Protein AF-A0A6P8H7E6-F1 (afdb_monomer_lite)

Sequence (131 aa):
LKSHLPSLIHLPSQIIEHFKSINLSQQALLKFLVCVIKSAPRSSFARKGSSLDYPTALDWTGWIINAHYTALVLNSNLQGLLLDLHSCVQDQVTLLEMLGELEGFLEQYKNKHPLPAKENVGLYSVEMLEL

InterPro domains:
  IPR042859 Nucleolar protein 11 [PTHR15633] (55-131)
  IPR048897 Nucleolar protein 11, C-terminal domain [PF20998] (15-131)

Secondary structure (DSSP, 8-state):
-------S----HHHHHHHSS--HHHHHHHHHHHHHHHHTTTSTT--TT-SS-HHHHHHHHHHHHHHHHHHHHT-HHHHHHHHHHHHHHHHHHHHHHHHHHHHHHHHHHHHHSPPPPS----S--------

pLDDT: mean 70.71, std 16.32, range [34.44, 92.19]

Radius of gyration: 26.39 Å; chains: 1; bounding box: 40×26×100 Å

Structure (mmCIF, N/CA/C/O backbone):
data_AF-A0A6P8H7E6-F1
#
_entry.id   AF-A0A6P8H7E6-F1
#
loop_
_atom_site.group_PDB
_atom_site.id
_atom_site.type_symbol
_atom_site.label_atom_id
_atom_site.label_alt_id
_atom_site.label_comp_id
_atom_site.label_asym_id
_atom_site.label_entity_id
_atom_site.label_seq_id
_atom_site.pdbx_PDB_ins_code
_atom_site.Cartn_x
_atom_site.Cartn_y
_atom_site.Cartn_z
_atom_site.occupancy
_atom_site.B_iso_or_equiv
_atom_site.auth_seq_id
_atom_site.auth_comp_id
_atom_site.auth_asym_id
_atom_site.auth_atom_id
_atom_site.pdbx_PDB_model_num
ATOM 1 N N . LEU A 1 1 ? 20.618 0.044 59.300 1.00 45.16 1 LEU A N 1
ATOM 2 C CA . LEU A 1 1 ? 20.297 0.572 57.954 1.00 45.16 1 LEU A CA 1
ATOM 3 C C . LEU A 1 1 ? 19.250 -0.366 57.347 1.00 45.16 1 LEU A C 1
ATOM 5 O O . LEU A 1 1 ? 19.616 -1.453 56.940 1.00 45.16 1 LEU A O 1
ATOM 9 N N . LYS A 1 2 ? 17.935 -0.170 57.521 1.00 40.75 2 LYS A N 1
ATOM 10 C CA . LYS A 1 2 ? 17.101 0.886 56.906 1.00 40.75 2 LYS A CA 1
ATOM 11 C C . LYS A 1 2 ? 17.367 0.909 55.389 1.00 40.75 2 LYS A C 1
ATOM 13 O O . LYS A 1 2 ? 18.361 1.481 54.974 1.00 40.75 2 LYS A O 1
ATOM 18 N N . SER A 1 3 ? 16.797 -0.052 54.661 1.00 43.62 3 SER A N 1
ATOM 19 C CA . SER A 1 3 ? 15.453 -0.036 54.051 1.00 43.62 3 SER A CA 1
ATOM 20 C C . SER A 1 3 ? 15.405 0.733 52.733 1.00 43.62 3 SER A C 1
ATOM 22 O O . SER A 1 3 ? 15.892 1.854 52.668 1.00 43.62 3 SER A O 1
ATOM 24 N N . HIS A 1 4 ? 14.667 0.142 51.791 1.00 37.09 4 HIS A N 1
ATOM 25 C CA . HIS A 1 4 ? 14.102 0.725 50.570 1.00 37.09 4 HIS A CA 1
ATOM 26 C C . HIS A 1 4 ? 14.881 0.506 49.276 1.00 37.09 4 HIS A C 1
ATOM 28 O O . HIS A 1 4 ? 15.499 1.409 48.729 1.00 37.09 4 HIS A O 1
ATOM 34 N N . LEU A 1 5 ? 14.650 -0.674 48.700 1.00 34.44 5 LEU A N 1
ATOM 35 C CA . LEU A 1 5 ? 14.415 -0.779 47.264 1.00 34.44 5 LEU A CA 1
ATOM 36 C C . LEU A 1 5 ? 12.954 -1.230 47.055 1.00 34.44 5 LEU A C 1
ATOM 38 O O . LEU A 1 5 ? 12.690 -2.432 47.029 1.00 34.44 5 LEU A O 1
ATOM 42 N N . PRO A 1 6 ? 11.966 -0.315 47.019 1.00 39.62 6 PRO A N 1
ATOM 43 C CA . PRO A 1 6 ? 10.618 -0.644 46.602 1.00 39.62 6 PRO A CA 1
ATOM 44 C C . PRO A 1 6 ? 10.428 -0.356 45.104 1.00 39.62 6 PRO A C 1
ATOM 46 O O . PRO A 1 6 ? 10.964 0.602 44.549 1.00 39.62 6 PRO A O 1
ATOM 49 N N . SER A 1 7 ? 9.571 -1.178 44.495 1.00 41.41 7 SER A N 1
ATOM 50 C CA . SER A 1 7 ? 8.735 -0.874 43.325 1.00 41.41 7 SER A CA 1
ATOM 51 C C . SER A 1 7 ? 9.409 -0.641 41.966 1.00 41.41 7 SER A C 1
ATOM 53 O O . SER A 1 7 ? 9.294 0.427 41.378 1.00 41.41 7 SER A O 1
ATOM 55 N N . LEU A 1 8 ? 9.933 -1.716 41.375 1.00 38.44 8 LEU A N 1
ATOM 56 C CA . LEU A 1 8 ? 10.124 -1.854 39.920 1.00 38.44 8 LEU A CA 1
ATOM 57 C C . LEU A 1 8 ? 8.850 -2.416 39.239 1.00 38.44 8 LEU A C 1
ATOM 59 O O . LEU A 1 8 ? 8.931 -3.243 38.339 1.00 38.44 8 LEU A O 1
ATOM 63 N N . ILE A 1 9 ? 7.658 -2.036 39.731 1.00 47.06 9 ILE A N 1
ATOM 64 C CA . ILE A 1 9 ? 6.358 -2.603 39.294 1.00 47.06 9 ILE A CA 1
ATOM 65 C C . ILE A 1 9 ? 5.293 -1.536 38.972 1.00 47.06 9 ILE A C 1
ATOM 67 O O . ILE A 1 9 ? 4.300 -1.850 38.327 1.00 47.06 9 ILE A O 1
ATOM 71 N N . HIS A 1 10 ? 5.487 -0.258 39.300 1.00 42.69 10 HIS A N 1
ATOM 72 C CA . HIS A 1 10 ? 4.519 0.775 38.913 1.00 42.69 10 HIS A CA 1
ATOM 73 C C . HIS A 1 10 ? 4.977 1.525 37.659 1.00 42.69 10 HIS A C 1
ATOM 75 O O . HIS A 1 10 ? 5.368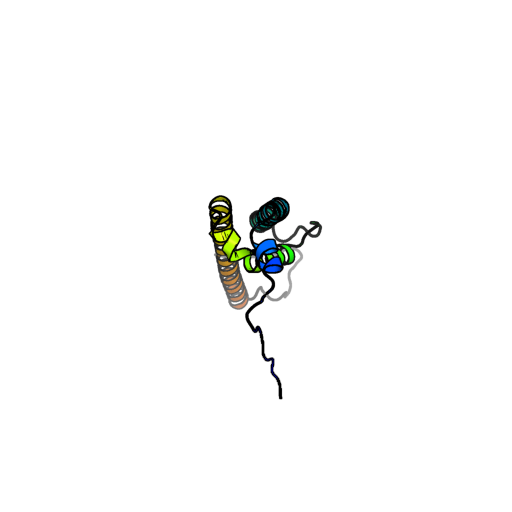 2.687 37.716 1.00 42.69 10 HIS A O 1
ATOM 81 N N . LEU A 1 11 ? 4.864 0.868 36.498 1.00 42.38 11 LEU A N 1
ATOM 82 C CA . LEU A 1 11 ? 4.529 1.632 35.297 1.00 42.38 11 LEU A CA 1
ATOM 83 C C . LEU A 1 11 ? 3.184 2.319 35.611 1.00 42.38 11 LEU A C 1
ATOM 85 O O . LEU A 1 11 ? 2.270 1.633 36.084 1.00 42.38 11 LEU A O 1
ATOM 89 N N . PRO A 1 12 ? 3.051 3.647 35.467 1.00 46.53 12 PRO A N 1
ATOM 90 C CA . PRO A 1 12 ? 1.864 4.335 35.936 1.00 46.53 12 PRO A CA 1
ATOM 91 C C . PRO A 1 12 ? 0.657 3.797 35.173 1.00 46.53 12 PRO A C 1
ATOM 93 O O . PRO A 1 12 ? 0.585 3.892 33.947 1.00 46.53 12 PRO A O 1
ATOM 96 N N . SER A 1 13 ? -0.309 3.255 35.912 1.00 49.19 13 SER A N 1
ATOM 97 C CA . SER A 1 13 ? -1.620 2.833 35.409 1.00 49.19 13 SER A CA 1
ATOM 98 C C . SER A 1 13 ? -2.308 3.932 34.591 1.00 49.19 13 SER A C 1
ATOM 100 O O . SER A 1 13 ? -3.114 3.628 33.726 1.00 49.19 13 SER A O 1
ATOM 102 N N . GLN A 1 14 ? -1.913 5.192 34.781 1.00 49.12 14 GLN A N 1
ATOM 103 C CA . GLN A 1 14 ? -2.340 6.361 34.011 1.00 49.12 14 GLN A CA 1
ATOM 104 C C . GLN A 1 14 ? -1.904 6.332 32.535 1.00 49.12 14 GLN A C 1
ATOM 106 O O . GLN A 1 14 ? -2.663 6.783 31.683 1.00 49.12 14 GLN A O 1
ATOM 111 N N . ILE A 1 15 ? -0.730 5.776 32.204 1.00 49.69 15 ILE A N 1
ATOM 112 C CA . ILE A 1 15 ? -0.309 5.604 30.802 1.00 49.69 15 ILE A CA 1
ATOM 113 C C . ILE A 1 15 ? -1.143 4.487 30.173 1.00 49.69 15 ILE A C 1
ATOM 115 O O . ILE A 1 15 ? -1.708 4.663 29.101 1.00 49.69 15 ILE A O 1
ATOM 119 N N . ILE A 1 16 ? -1.311 3.368 30.880 1.00 49.62 16 ILE A N 1
ATOM 120 C CA . ILE A 1 16 ? -2.090 2.221 30.391 1.00 49.62 16 ILE A CA 1
ATOM 121 C C . ILE A 1 16 ? -3.570 2.596 30.200 1.00 49.62 16 ILE A C 1
ATOM 123 O O . ILE A 1 16 ? -4.169 2.189 29.210 1.00 49.62 16 ILE A O 1
ATOM 127 N N . GLU A 1 17 ? -4.150 3.418 31.078 1.00 49.28 17 GLU A N 1
ATOM 128 C CA . GLU A 1 17 ? -5.528 3.913 30.949 1.00 49.28 17 GLU A CA 1
ATOM 129 C C . GLU A 1 17 ? -5.688 4.919 29.796 1.00 49.28 17 GLU A C 1
ATOM 131 O O . GLU A 1 17 ? -6.660 4.820 29.050 1.00 49.28 17 GLU A O 1
ATOM 136 N N . HIS A 1 18 ? -4.709 5.805 29.556 1.00 47.28 18 HIS A N 1
ATOM 137 C CA . HIS A 1 18 ? -4.696 6.670 28.364 1.00 47.28 18 HIS A CA 1
ATOM 138 C C . HIS A 1 18 ? -4.595 5.878 27.048 1.00 47.28 18 HIS A C 1
ATOM 140 O O . HIS A 1 18 ? -5.112 6.320 26.023 1.00 47.28 18 HIS A O 1
ATOM 146 N N . PHE A 1 19 ? -3.962 4.701 27.074 1.00 46.81 19 PHE A N 1
ATOM 147 C CA . PHE A 1 19 ? -3.846 3.793 25.929 1.00 46.81 19 PHE A CA 1
ATOM 148 C C . PHE A 1 19 ? -5.058 2.863 25.743 1.00 46.81 19 PHE A C 1
ATOM 150 O O . PHE A 1 19 ? -5.225 2.287 24.666 1.00 46.81 19 PHE A O 1
ATOM 157 N N . LYS A 1 20 ? -5.910 2.709 26.767 1.00 49.16 20 LYS A N 1
ATOM 158 C CA . LYS A 1 20 ? -6.994 1.710 26.802 1.00 49.16 20 LYS A CA 1
ATOM 159 C C . LYS A 1 20 ? -8.212 2.081 25.959 1.00 49.16 20 LYS A C 1
ATOM 161 O O . LYS A 1 20 ? -9.004 1.203 25.624 1.00 49.16 20 LYS A O 1
ATOM 166 N N . SER A 1 21 ? -8.354 3.341 25.558 1.00 50.78 21 SER A N 1
ATOM 167 C CA . SER A 1 21 ? -9.367 3.737 24.582 1.00 50.78 21 SER A CA 1
ATOM 168 C C . SER A 1 21 ? -8.707 4.423 23.399 1.00 50.78 21 SER A C 1
ATOM 170 O O . SER A 1 21 ? -8.204 5.538 23.531 1.00 50.78 21 SER A O 1
ATOM 172 N N . ILE A 1 22 ? -8.777 3.804 22.221 1.00 58.69 22 ILE A N 1
ATOM 173 C CA . ILE A 1 22 ? -8.702 4.569 20.976 1.00 58.69 22 ILE A CA 1
ATOM 174 C C . ILE A 1 22 ? -9.822 5.604 21.068 1.00 58.69 22 ILE A C 1
ATOM 176 O O . ILE A 1 22 ? -11.004 5.260 2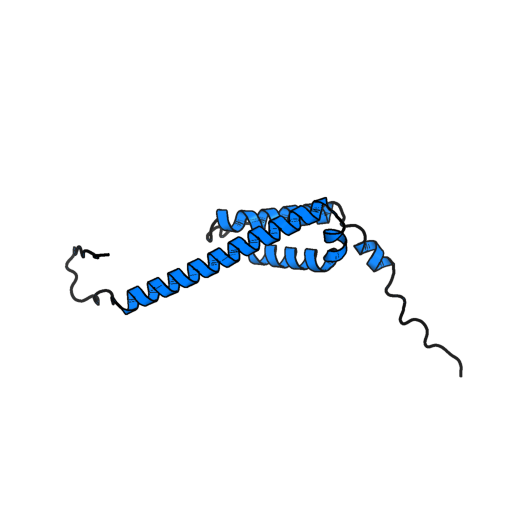1.022 1.00 58.69 22 ILE A O 1
ATOM 180 N N . ASN A 1 23 ? -9.451 6.865 21.266 1.00 65.62 23 ASN A N 1
ATOM 181 C CA . ASN A 1 23 ? -10.415 7.953 21.271 1.00 65.62 23 ASN A CA 1
ATOM 182 C C . ASN A 1 23 ? -11.031 8.055 19.861 1.00 65.62 23 ASN A C 1
ATOM 184 O O . ASN A 1 23 ? -10.371 7.751 18.862 1.00 65.62 23 ASN A O 1
ATOM 188 N N . LEU A 1 24 ? -12.290 8.488 19.759 1.00 66.75 24 LEU A N 1
ATOM 189 C CA . LEU A 1 24 ? -13.013 8.642 18.491 1.00 66.75 24 LEU A CA 1
ATOM 190 C C . LEU A 1 24 ? -12.200 9.460 17.466 1.00 66.75 24 LEU A C 1
ATOM 192 O O . LEU A 1 24 ? -12.212 9.161 16.272 1.00 66.75 24 LEU A O 1
ATOM 196 N N . SER A 1 25 ? -11.440 10.445 17.953 1.00 72.25 25 SER A N 1
ATOM 197 C CA . SER A 1 25 ? -10.527 11.280 17.167 1.00 72.25 25 SER A CA 1
ATOM 198 C C . SER A 1 25 ? -9.362 10.501 16.548 1.00 72.25 25 SER A C 1
ATOM 200 O O . SER A 1 25 ? -9.066 10.683 15.369 1.00 72.25 25 SER A O 1
ATOM 202 N N . GLN A 1 26 ? -8.730 9.591 17.294 1.00 72.06 26 GLN A N 1
ATOM 203 C CA . GLN A 1 26 ? -7.642 8.751 16.783 1.00 72.06 26 GLN A CA 1
ATOM 204 C C . GLN A 1 26 ? -8.155 7.697 15.800 1.00 72.06 26 GLN A C 1
ATOM 206 O O . GLN A 1 26 ? -7.495 7.404 14.805 1.00 72.06 26 GLN A O 1
ATOM 211 N N . GLN A 1 27 ? -9.368 7.180 16.021 1.00 75.81 27 GLN A N 1
ATOM 212 C CA . GLN A 1 27 ? -10.014 6.283 15.068 1.00 75.81 27 GLN A CA 1
ATOM 213 C C . GLN A 1 27 ? -10.322 6.986 13.736 1.00 75.81 27 GLN A C 1
ATOM 215 O O . GLN A 1 27 ? -10.109 6.414 12.667 1.00 75.81 27 GLN A O 1
ATOM 220 N N . ALA A 1 28 ? -10.826 8.221 13.795 1.00 80.25 28 ALA A N 1
ATOM 221 C CA . ALA A 1 28 ? -11.094 9.035 12.615 1.00 80.25 28 ALA A CA 1
ATOM 222 C C . ALA A 1 28 ? -9.801 9.384 11.865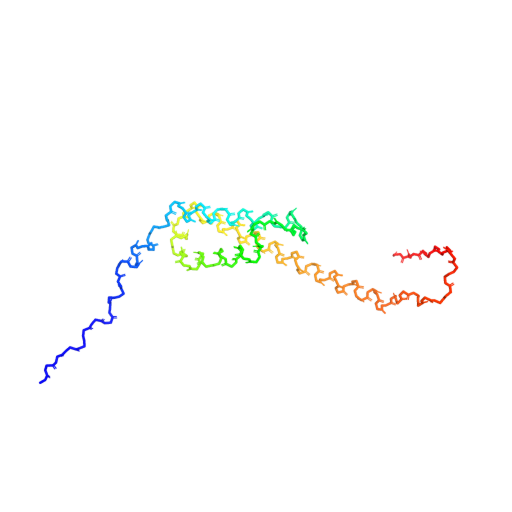 1.00 80.25 28 ALA A C 1
ATOM 224 O O . ALA A 1 28 ? -9.761 9.278 10.640 1.00 80.25 28 ALA A O 1
ATOM 225 N N . LEU A 1 29 ? -8.733 9.717 12.599 1.00 82.81 29 LEU A N 1
ATOM 226 C CA . LEU A 1 29 ? -7.413 9.967 12.026 1.00 82.81 29 LEU A CA 1
ATOM 227 C C . LEU A 1 29 ? -6.861 8.727 11.314 1.00 82.81 29 LEU A C 1
ATOM 229 O O . LEU A 1 29 ? -6.421 8.833 10.175 1.00 82.81 29 LEU A O 1
ATOM 233 N N . LEU A 1 30 ? -6.943 7.546 11.932 1.00 84.06 30 LEU A N 1
ATOM 234 C CA . LEU A 1 30 ? -6.498 6.301 11.304 1.00 84.06 30 LEU A CA 1
ATOM 235 C C . LEU A 1 30 ? -7.296 5.994 10.029 1.00 84.06 30 LEU A C 1
ATOM 237 O O . LEU A 1 30 ? -6.713 5.668 9.002 1.00 84.06 30 LEU A O 1
ATOM 241 N N . LYS A 1 31 ? -8.625 6.154 10.058 1.00 85.00 31 LYS A N 1
ATOM 242 C CA . LYS A 1 31 ? -9.479 5.991 8.866 1.00 85.00 31 LYS A CA 1
ATOM 243 C C . LYS A 1 31 ? -9.101 6.970 7.753 1.00 85.00 31 LYS A C 1
ATOM 245 O O . LYS A 1 31 ? -9.058 6.579 6.588 1.00 85.00 31 LYS A O 1
ATOM 250 N N . PHE A 1 32 ? -8.815 8.223 8.106 1.00 84.94 32 PHE A N 1
ATOM 251 C CA . PHE A 1 32 ? -8.355 9.235 7.160 1.00 84.94 32 PHE A CA 1
ATOM 252 C C . PHE A 1 32 ? -7.008 8.849 6.539 1.00 84.94 32 PHE A C 1
ATOM 254 O O . PHE A 1 32 ? -6.890 8.836 5.317 1.00 84.94 32 PHE A O 1
ATOM 261 N N . LEU A 1 33 ? -6.025 8.465 7.353 1.00 83.56 33 LEU A N 1
ATOM 262 C CA . LEU A 1 33 ? -4.706 8.059 6.870 1.00 83.56 33 LEU A CA 1
ATOM 263 C C . LEU A 1 33 ? -4.778 6.815 5.975 1.00 83.56 33 LEU A C 1
ATOM 265 O O . LEU A 1 33 ? -4.192 6.805 4.896 1.00 83.56 33 LEU A O 1
ATOM 269 N N . VAL A 1 34 ? -5.577 5.809 6.345 1.00 85.25 34 VAL A N 1
ATOM 270 C CA . VAL A 1 34 ? -5.816 4.631 5.494 1.00 85.25 34 VAL A CA 1
ATOM 271 C C . VAL A 1 34 ? -6.477 5.021 4.168 1.00 85.25 34 VAL A C 1
ATOM 273 O O . VAL A 1 34 ? -6.139 4.462 3.127 1.00 85.25 34 VAL A O 1
ATOM 276 N N . CYS A 1 35 ? -7.381 6.004 4.164 1.00 84.31 35 CYS A N 1
ATOM 277 C CA . CYS A 1 35 ? -7.964 6.535 2.930 1.00 84.31 35 CYS A CA 1
ATOM 278 C C . CYS A 1 35 ? -6.905 7.205 2.038 1.00 84.31 35 CYS A C 1
ATOM 280 O O . CYS A 1 35 ? -6.874 6.970 0.827 1.00 84.31 35 CYS A O 1
ATOM 282 N N . VAL A 1 36 ? -5.998 7.990 2.628 1.00 81.19 36 VAL A N 1
ATOM 283 C CA . VAL A 1 36 ? -4.865 8.596 1.910 1.00 81.19 36 VAL A CA 1
ATOM 284 C C . VAL A 1 36 ? -3.964 7.511 1.310 1.00 81.19 36 VAL A C 1
ATOM 286 O O . VAL A 1 36 ? -3.653 7.570 0.123 1.00 81.19 36 VAL A O 1
ATOM 289 N N . ILE A 1 37 ? -3.631 6.464 2.071 1.00 83.12 37 ILE A N 1
ATOM 290 C CA . ILE A 1 37 ? -2.785 5.360 1.591 1.00 83.12 37 ILE A CA 1
ATOM 291 C C . ILE A 1 37 ? -3.459 4.594 0.442 1.00 83.12 37 ILE A C 1
ATOM 293 O O . ILE A 1 37 ? -2.835 4.359 -0.592 1.00 83.12 37 ILE A O 1
ATOM 297 N N . LYS A 1 38 ? -4.754 4.275 0.568 1.00 82.19 38 LYS A N 1
ATOM 298 C CA . LYS A 1 38 ? -5.535 3.594 -0.483 1.00 82.19 38 LYS A CA 1
ATOM 299 C C . LYS A 1 38 ? -5.704 4.430 -1.757 1.00 82.19 38 LYS A C 1
ATOM 301 O O . LYS A 1 38 ? -5.881 3.879 -2.843 1.00 82.19 38 LYS A O 1
ATOM 306 N N . SER A 1 39 ? -5.698 5.757 -1.646 1.00 76.56 39 SER A N 1
ATOM 307 C CA . SER A 1 39 ? -5.881 6.672 -2.784 1.00 76.56 39 SER A CA 1
ATOM 308 C C . SER A 1 39 ? -4.572 7.087 -3.462 1.00 76.56 39 SER A C 1
ATOM 310 O O . SER A 1 39 ? -4.598 7.545 -4.609 1.00 76.56 39 SER A O 1
ATOM 312 N N . ALA A 1 40 ? -3.428 6.871 -2.814 1.00 69.88 40 ALA A N 1
ATOM 313 C CA . ALA A 1 40 ? -2.107 7.158 -3.362 1.00 69.88 40 ALA A CA 1
ATOM 314 C C . ALA A 1 40 ? -1.795 6.442 -4.694 1.00 69.88 40 ALA A C 1
ATOM 316 O O . ALA A 1 40 ? -1.451 7.139 -5.650 1.00 69.88 40 ALA A O 1
ATOM 317 N N . PRO A 1 41 ? -2.002 5.115 -4.854 1.00 61.44 41 PRO A N 1
ATOM 318 C CA . PRO A 1 41 ? -1.717 4.440 -6.125 1.00 61.44 41 PRO A CA 1
ATOM 319 C C . PRO A 1 41 ? -2.631 4.906 -7.272 1.00 61.44 41 PRO A C 1
ATOM 321 O O . PRO A 1 41 ? -2.248 4.831 -8.434 1.00 61.44 41 PRO A O 1
ATOM 324 N N . ARG A 1 42 ? -3.822 5.452 -6.970 1.00 60.25 42 ARG A N 1
ATOM 325 C CA . ARG A 1 42 ? -4.778 5.962 -7.975 1.00 60.25 42 ARG A CA 1
ATOM 326 C C . ARG A 1 42 ? -4.550 7.420 -8.377 1.00 60.25 42 ARG A C 1
ATOM 328 O O . ARG A 1 42 ? -5.017 7.835 -9.431 1.00 60.25 42 ARG A O 1
ATOM 335 N N . SER A 1 43 ? -3.863 8.201 -7.546 1.00 55.94 43 SER A N 1
ATOM 336 C CA . SER A 1 43 ? -3.562 9.620 -7.801 1.00 55.94 43 SER A CA 1
ATOM 337 C C . SER A 1 43 ? -2.115 9.871 -8.228 1.00 55.94 43 SER A C 1
ATOM 339 O O . SER A 1 43 ? -1.714 11.029 -8.309 1.00 55.94 43 SER A O 1
ATOM 341 N N . SER A 1 44 ? -1.402 8.779 -8.541 1.00 51.00 44 SER A N 1
ATOM 342 C CA . SER A 1 44 ? -0.211 8.668 -9.384 1.00 51.00 44 SER A CA 1
ATOM 343 C C . SER A 1 44 ? 0.806 9.785 -9.205 1.00 51.00 44 SER A C 1
ATOM 345 O O . SER A 1 44 ? 0.605 10.856 -9.760 1.00 51.00 44 SER A O 1
ATOM 347 N N . PHE A 1 45 ? 1.898 9.512 -8.480 1.00 51.66 45 PHE A N 1
ATOM 348 C CA . PHE A 1 45 ? 3.274 9.952 -8.791 1.00 51.66 45 PHE A CA 1
ATOM 349 C C . PHE A 1 45 ? 3.542 11.445 -9.136 1.00 51.66 45 PHE A C 1
ATOM 351 O O . PHE A 1 45 ? 4.653 11.796 -9.522 1.00 51.66 45 PHE A O 1
ATOM 358 N N . ALA A 1 46 ? 2.566 12.346 -8.993 1.00 45.22 46 ALA A N 1
ATOM 359 C CA . ALA A 1 46 ? 2.566 13.659 -9.636 1.00 45.22 46 ALA A CA 1
ATOM 360 C C . ALA A 1 46 ? 1.707 14.715 -8.923 1.00 45.22 46 ALA A C 1
ATOM 362 O O . ALA A 1 46 ? 1.722 15.875 -9.342 1.00 45.22 46 ALA A O 1
ATOM 363 N N . ARG A 1 47 ? 0.991 14.405 -7.828 1.00 47.62 47 ARG A N 1
ATOM 364 C CA . ARG A 1 47 ? 0.341 15.469 -7.042 1.00 47.62 47 ARG A CA 1
ATOM 365 C C . ARG A 1 47 ? 1.362 16.169 -6.143 1.00 47.62 47 ARG A C 1
ATOM 367 O O . ARG A 1 47 ? 1.319 16.087 -4.921 1.00 47.62 47 ARG A O 1
ATOM 374 N N . LYS A 1 48 ? 2.261 16.925 -6.771 1.00 48.88 48 LYS A N 1
ATOM 375 C CA . LYS A 1 48 ? 3.053 17.966 -6.117 1.00 48.88 48 LYS A CA 1
ATOM 376 C C . LYS A 1 48 ? 2.080 19.058 -5.659 1.00 48.88 48 LYS A C 1
ATOM 378 O O . LYS A 1 48 ? 1.741 19.947 -6.431 1.00 48.88 48 LYS A O 1
ATOM 383 N N . GLY A 1 49 ? 1.548 18.923 -4.441 1.00 53.03 49 GLY A N 1
ATOM 384 C CA . GLY A 1 49 ? 0.610 19.892 -3.864 1.00 53.03 49 GLY A CA 1
ATOM 385 C C . GLY A 1 49 ? -0.499 19.345 -2.958 1.00 53.03 49 GLY A C 1
ATOM 386 O O . GLY A 1 49 ? -1.354 20.129 -2.555 1.00 53.03 49 GLY A O 1
ATOM 387 N N . SER A 1 50 ? -0.547 18.048 -2.620 1.00 57.12 50 SER A N 1
ATOM 388 C CA . SER A 1 50 ? -1.419 17.602 -1.521 1.00 57.12 50 SER A CA 1
ATOM 389 C C . SER A 1 50 ? -0.837 18.015 -0.167 1.00 57.12 50 SER A C 1
ATOM 391 O O . SER A 1 50 ? 0.366 17.943 0.049 1.00 57.12 50 SER A O 1
ATOM 393 N N . SER A 1 51 ? -1.710 18.422 0.759 1.00 62.59 51 SER A N 1
ATOM 394 C CA . SER A 1 51 ? -1.353 18.878 2.115 1.00 62.59 51 SER A CA 1
ATOM 395 C C . SER A 1 51 ? -0.624 17.832 2.975 1.00 62.59 51 SER A C 1
ATOM 397 O O . SER A 1 51 ? -0.124 18.185 4.041 1.00 62.59 51 SER A O 1
ATOM 399 N N . LEU A 1 52 ? -0.602 16.563 2.561 1.00 69.56 52 LEU A N 1
ATOM 400 C CA . LEU A 1 52 ? 0.088 15.476 3.247 1.00 69.56 52 LEU A CA 1
ATOM 401 C C . LEU A 1 52 ? 0.793 14.607 2.205 1.00 69.56 52 LEU A C 1
ATOM 403 O O . LEU A 1 52 ? 0.175 14.208 1.213 1.00 69.56 52 LEU A O 1
ATOM 407 N N . ASP A 1 53 ? 2.079 14.362 2.434 1.00 75.75 53 ASP A N 1
ATOM 408 C CA . ASP A 1 53 ? 2.905 13.510 1.588 1.00 75.75 53 ASP A CA 1
ATOM 409 C C . ASP A 1 53 ? 2.655 12.028 1.910 1.00 75.75 53 ASP A C 1
ATOM 411 O O . ASP A 1 53 ? 2.356 11.665 3.052 1.00 75.75 53 ASP A O 1
ATOM 415 N N . TYR A 1 54 ? 2.753 11.167 0.899 1.00 79.56 54 TYR A N 1
ATOM 416 C CA . TYR A 1 54 ? 2.468 9.736 1.039 1.00 79.56 54 TYR A CA 1
ATOM 417 C C . TYR A 1 54 ? 3.386 9.022 2.051 1.00 79.56 54 TYR A C 1
ATOM 419 O O . TYR A 1 54 ? 2.855 8.317 2.915 1.00 79.56 54 TYR A O 1
AT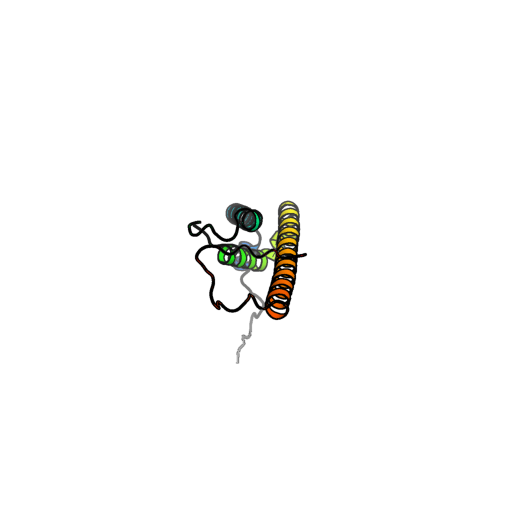OM 427 N N . PRO A 1 55 ? 4.720 9.227 2.033 1.00 81.50 55 PRO A N 1
ATOM 428 C CA . PRO A 1 55 ? 5.622 8.643 3.023 1.00 81.50 55 PRO A CA 1
ATOM 429 C C . PRO A 1 55 ? 5.269 9.087 4.444 1.00 81.50 55 PRO A C 1
ATOM 431 O O . PRO A 1 55 ? 5.178 8.261 5.344 1.00 81.50 55 PRO A O 1
ATOM 434 N N . THR A 1 56 ? 4.945 10.370 4.635 1.00 81.25 56 THR A N 1
ATOM 435 C CA . THR A 1 56 ? 4.527 10.896 5.942 1.00 81.25 56 THR A CA 1
ATOM 436 C C . THR A 1 56 ? 3.229 10.253 6.429 1.00 81.25 56 THR A C 1
ATOM 438 O O . THR A 1 56 ? 3.105 9.922 7.608 1.00 81.25 56 THR A O 1
ATOM 441 N N . ALA A 1 57 ? 2.258 10.037 5.537 1.00 82.44 57 ALA A N 1
ATOM 442 C CA . ALA A 1 57 ? 1.025 9.336 5.881 1.00 82.44 57 ALA A CA 1
ATOM 443 C C . ALA A 1 57 ? 1.289 7.875 6.290 1.00 82.44 57 ALA A C 1
ATOM 445 O O . ALA A 1 57 ? 0.661 7.383 7.233 1.00 82.44 57 ALA A O 1
ATOM 446 N N . LEU A 1 58 ? 2.224 7.198 5.618 1.00 84.12 58 LEU A N 1
ATOM 447 C CA . LEU A 1 58 ? 2.635 5.833 5.941 1.00 84.12 58 LEU A CA 1
ATOM 448 C C . LEU A 1 58 ? 3.336 5.766 7.308 1.00 84.12 58 LEU A C 1
ATOM 450 O O . LEU A 1 58 ? 2.948 4.949 8.144 1.00 84.12 58 LEU A O 1
ATOM 454 N N . ASP A 1 59 ? 4.276 6.674 7.575 1.00 84.75 59 ASP A N 1
ATOM 455 C CA . ASP A 1 59 ? 5.007 6.762 8.846 1.00 84.75 59 ASP A CA 1
ATOM 456 C C . ASP A 1 59 ? 4.064 7.009 10.028 1.00 84.75 59 ASP A C 1
ATOM 458 O O . ASP A 1 59 ? 4.108 6.308 11.042 1.00 84.75 59 ASP A O 1
ATOM 462 N N . TRP A 1 60 ? 3.148 7.974 9.890 1.00 85.06 60 TRP A N 1
ATOM 463 C CA . TRP A 1 60 ? 2.171 8.290 10.934 1.00 85.06 60 TRP A CA 1
ATOM 464 C C . TRP A 1 60 ? 1.208 7.132 11.180 1.00 85.06 60 TRP A C 1
ATOM 466 O O . TRP A 1 60 ? 0.859 6.847 12.327 1.00 85.06 60 TRP A O 1
ATOM 476 N N . THR A 1 61 ? 0.809 6.429 10.119 1.00 85.44 61 THR A N 1
ATOM 477 C CA . THR A 1 61 ? 0.003 5.210 10.240 1.00 85.44 61 THR A CA 1
ATOM 478 C C . THR A 1 61 ? 0.772 4.129 10.996 1.00 85.44 61 THR A C 1
ATOM 480 O O . THR A 1 61 ? 0.221 3.527 11.917 1.00 85.44 61 THR A O 1
ATOM 483 N N . GLY A 1 62 ? 2.056 3.935 10.682 1.00 84.69 62 GLY A N 1
ATOM 484 C CA . GLY A 1 62 ? 2.938 3.003 11.381 1.00 84.69 62 GLY A CA 1
ATOM 485 C C . GLY A 1 62 ? 3.068 3.313 12.872 1.00 84.69 62 GLY A C 1
ATOM 486 O O . GLY A 1 62 ? 2.937 2.414 13.701 1.00 84.69 62 GLY A O 1
ATOM 487 N N . TRP A 1 63 ? 3.238 4.585 13.243 1.00 83.81 63 TRP A N 1
ATOM 488 C CA . TRP A 1 63 ? 3.300 4.997 14.649 1.00 83.81 63 TRP A CA 1
ATOM 489 C C . TRP A 1 63 ? 1.990 4.754 15.397 1.00 83.81 63 TRP A C 1
ATOM 491 O O . TRP A 1 63 ? 2.023 4.245 16.516 1.00 83.81 63 TRP A O 1
ATOM 501 N N . ILE A 1 64 ? 0.842 5.064 14.788 1.00 81.12 64 ILE A N 1
ATOM 502 C CA . ILE A 1 64 ? -0.474 4.834 15.404 1.00 81.12 64 ILE A CA 1
ATOM 503 C C . ILE A 1 64 ? -0.722 3.338 15.601 1.00 81.12 64 ILE A C 1
ATOM 505 O O . ILE A 1 64 ? -1.165 2.927 16.676 1.00 81.12 64 ILE A O 1
ATOM 509 N N . ILE A 1 65 ? -0.413 2.522 14.590 1.00 83.94 65 ILE A N 1
ATOM 510 C CA . ILE A 1 65 ? -0.558 1.067 14.680 1.00 83.94 65 ILE A CA 1
ATOM 511 C C . ILE A 1 65 ? 0.359 0.512 15.767 1.00 83.94 65 ILE A C 1
ATOM 513 O O . ILE A 1 65 ? -0.105 -0.269 16.590 1.00 83.94 65 ILE A O 1
ATOM 517 N N . ASN A 1 66 ? 1.623 0.939 15.825 1.00 82.81 66 ASN A N 1
ATOM 518 C CA . ASN A 1 66 ? 2.577 0.456 16.823 1.00 82.81 66 ASN A CA 1
ATOM 519 C C . ASN A 1 66 ? 2.180 0.859 18.254 1.00 82.81 66 ASN A C 1
ATOM 521 O O . ASN A 1 66 ? 2.245 0.051 19.176 1.00 82.81 66 ASN A O 1
ATOM 525 N N . ALA A 1 67 ? 1.720 2.097 18.441 1.00 80.31 67 ALA A N 1
ATOM 526 C CA . ALA A 1 67 ? 1.327 2.619 19.745 1.00 80.31 67 ALA A CA 1
ATOM 527 C C . ALA A 1 67 ? 0.025 1.979 20.265 1.00 80.31 67 ALA A C 1
ATOM 529 O O . ALA A 1 67 ? -0.109 1.722 21.460 1.00 80.31 67 ALA A O 1
ATOM 530 N N . HIS A 1 68 ? -0.932 1.689 19.379 1.00 77.62 68 HIS A N 1
ATOM 531 C CA . HIS A 1 68 ? -2.267 1.210 19.752 1.00 77.62 68 HIS A CA 1
ATOM 532 C C . HIS A 1 68 ? -2.576 -0.211 19.261 1.00 77.62 68 HIS A C 1
ATOM 534 O O . HIS A 1 68 ? -3.748 -0.583 19.178 1.00 77.62 68 HIS A O 1
ATOM 540 N N . TYR A 1 69 ? -1.555 -1.024 18.970 1.00 76.62 69 TYR A N 1
ATOM 541 C CA . TYR A 1 69 ? -1.705 -2.352 18.359 1.00 76.62 69 TYR A CA 1
ATOM 542 C C . TYR A 1 69 ? -2.718 -3.235 19.097 1.00 76.62 69 TYR A C 1
ATOM 544 O O . TYR A 1 69 ? -3.689 -3.707 18.507 1.00 76.62 69 TYR A O 1
ATOM 552 N N . THR A 1 70 ? -2.557 -3.390 20.413 1.00 78.12 70 THR A N 1
ATOM 553 C CA . THR A 1 70 ? -3.443 -4.226 21.236 1.00 78.12 70 THR A CA 1
ATOM 554 C C . THR A 1 70 ? -4.893 -3.733 21.200 1.00 78.12 70 THR A C 1
ATOM 556 O O . THR A 1 70 ? -5.817 -4.536 21.120 1.00 78.12 70 THR A O 1
ATOM 559 N N . ALA A 1 71 ? -5.116 -2.415 21.202 1.00 74.75 71 ALA A N 1
ATOM 560 C CA . ALA A 1 71 ? -6.457 -1.832 21.143 1.00 74.75 71 ALA A CA 1
ATOM 561 C C . ALA A 1 71 ? -7.092 -1.935 19.742 1.00 74.75 71 ALA A C 1
ATOM 563 O O . ALA A 1 71 ? -8.311 -2.051 19.625 1.00 74.75 71 ALA A O 1
ATOM 564 N N . LEU A 1 72 ? -6.275 -1.915 18.683 1.00 76.75 72 LEU A N 1
ATOM 565 C CA . LEU A 1 72 ? -6.709 -2.094 17.296 1.00 76.75 72 LEU A CA 1
ATOM 566 C C . LEU A 1 72 ? -7.137 -3.535 17.020 1.00 76.75 72 LEU A C 1
ATOM 568 O O . LEU A 1 72 ? -8.192 -3.750 16.429 1.00 76.75 72 LEU A O 1
ATOM 572 N N . VAL A 1 73 ? -6.351 -4.510 17.483 1.00 76.00 73 VAL A N 1
ATOM 573 C CA . VAL A 1 73 ? -6.621 -5.943 17.281 1.00 76.00 73 VAL A CA 1
ATOM 574 C C . VAL A 1 73 ? -7.849 -6.406 18.065 1.00 76.00 73 VAL A C 1
ATOM 576 O O . VAL A 1 73 ? -8.620 -7.222 17.572 1.00 76.00 73 VAL A O 1
ATOM 579 N N . LEU A 1 74 ? -8.072 -5.862 19.265 1.00 78.94 74 LEU A N 1
ATOM 580 C CA . LEU A 1 74 ? -9.245 -6.190 20.083 1.00 78.94 74 LEU A CA 1
ATOM 581 C C . LEU A 1 74 ? -10.546 -5.540 19.576 1.00 78.94 74 LEU A C 1
ATOM 583 O O . LEU A 1 74 ? -11.629 -5.911 20.029 1.00 78.94 74 LEU A O 1
ATOM 587 N N . ASN A 1 75 ? -10.469 -4.576 18.653 1.00 77.44 75 ASN A N 1
ATOM 588 C CA . ASN A 1 75 ? -11.632 -3.901 18.088 1.00 77.44 75 ASN A CA 1
ATOM 589 C C . ASN A 1 75 ? -11.969 -4.476 16.705 1.00 77.44 75 ASN A C 1
ATOM 591 O O . ASN A 1 75 ? -11.324 -4.144 15.711 1.00 77.44 75 ASN A O 1
ATOM 595 N N . SER A 1 76 ? -13.030 -5.282 16.624 1.00 74.62 76 SER A N 1
ATOM 596 C CA . SER A 1 76 ? -13.465 -5.939 15.381 1.00 74.62 76 SER A CA 1
ATOM 597 C C . SER A 1 76 ? -13.714 -4.967 14.218 1.00 74.62 76 SER A C 1
ATOM 599 O O . SER A 1 76 ? -13.429 -5.298 13.068 1.00 74.62 76 SER A O 1
ATOM 601 N N . ASN A 1 77 ? -14.159 -3.735 14.495 1.00 72.69 77 ASN A N 1
ATOM 602 C CA . ASN A 1 77 ? -14.366 -2.711 13.463 1.00 72.69 77 ASN A CA 1
ATOM 603 C C . ASN A 1 77 ? -13.050 -2.175 12.874 1.00 72.69 77 ASN A C 1
ATOM 605 O O . ASN A 1 77 ? -13.035 -1.688 11.744 1.00 72.69 77 ASN A O 1
ATOM 609 N N . LEU A 1 78 ? -11.954 -2.215 13.636 1.00 78.50 78 LEU A N 1
ATOM 610 C CA . LEU A 1 78 ? -10.636 -1.745 13.194 1.00 78.50 78 LEU A CA 1
ATOM 611 C C . LEU A 1 78 ? -9.768 -2.876 12.662 1.00 78.50 78 LEU A C 1
ATOM 613 O O . LEU A 1 78 ? -8.925 -2.633 11.804 1.00 78.50 78 LEU A O 1
ATOM 617 N N . GLN A 1 79 ? -10.036 -4.107 13.085 1.00 81.44 79 GLN A N 1
ATOM 618 C CA . GLN A 1 79 ? -9.418 -5.293 12.517 1.00 81.44 79 GLN A CA 1
ATOM 619 C C . GLN A 1 79 ? -9.679 -5.400 11.006 1.00 81.44 79 GLN A C 1
ATOM 621 O O . GLN A 1 79 ? -8.746 -5.650 10.248 1.00 81.44 79 GLN A O 1
ATOM 626 N N . GLY A 1 80 ? -10.909 -5.128 10.551 1.00 84.44 80 GLY A N 1
ATOM 627 C CA . GLY A 1 80 ? -11.223 -5.080 9.116 1.00 84.44 80 GLY A CA 1
ATOM 628 C C . GLY A 1 80 ? -10.431 -3.999 8.372 1.00 84.44 80 GLY A C 1
ATOM 629 O O . GLY A 1 80 ? -9.868 -4.258 7.315 1.00 84.44 80 GLY A O 1
ATOM 630 N N . LEU A 1 81 ? -10.299 -2.810 8.970 1.00 84.56 81 LEU A N 1
ATOM 631 C CA . LEU A 1 81 ? -9.503 -1.712 8.411 1.00 84.56 81 LEU A CA 1
ATOM 632 C C . LEU A 1 81 ? -8.009 -2.071 8.301 1.00 84.56 81 LEU A C 1
ATOM 634 O O . LEU A 1 81 ? -7.346 -1.657 7.353 1.00 84.56 81 LEU A O 1
ATOM 638 N N . LEU A 1 82 ? -7.481 -2.833 9.262 1.00 84.81 82 LEU A N 1
ATOM 639 C CA . LEU A 1 82 ? -6.091 -3.285 9.267 1.00 84.81 82 LEU A CA 1
ATOM 640 C C . LEU A 1 82 ? -5.830 -4.339 8.185 1.00 84.81 82 LEU A C 1
ATOM 642 O O . LEU A 1 82 ? -4.812 -4.262 7.504 1.00 84.81 82 LEU A O 1
ATOM 646 N N . LEU A 1 83 ? -6.751 -5.290 8.002 1.00 86.81 83 LEU A N 1
ATOM 647 C CA . LEU A 1 83 ? -6.675 -6.286 6.925 1.00 86.81 83 LEU A CA 1
ATOM 648 C C . LEU A 1 83 ? -6.715 -5.621 5.547 1.00 86.81 83 LEU A C 1
ATOM 650 O O . LEU A 1 83 ? -5.892 -5.914 4.684 1.00 86.81 83 LEU A O 1
ATOM 654 N N . ASP A 1 84 ? -7.624 -4.668 5.378 1.00 86.88 84 ASP A N 1
ATOM 655 C CA . ASP A 1 84 ? -7.726 -3.836 4.185 1.00 86.88 84 ASP A CA 1
ATOM 656 C C . ASP A 1 84 ? -6.436 -3.058 3.890 1.00 86.88 84 ASP A C 1
ATOM 658 O O . ASP A 1 84 ? -6.017 -2.943 2.737 1.00 86.88 84 ASP A O 1
ATOM 662 N N . LEU A 1 85 ? -5.825 -2.478 4.929 1.00 87.25 85 LEU A N 1
ATOM 663 C CA . LEU A 1 85 ? -4.560 -1.759 4.809 1.00 87.25 85 LEU A CA 1
ATOM 664 C C . LEU A 1 85 ? -3.431 -2.713 4.417 1.00 87.25 85 LEU A C 1
ATOM 666 O O . LEU A 1 85 ? -2.666 -2.394 3.513 1.00 87.25 85 LEU A O 1
ATOM 670 N N . HIS A 1 86 ? -3.353 -3.881 5.058 1.00 89.25 86 HIS A N 1
ATOM 671 C CA . HIS A 1 86 ? -2.363 -4.905 4.739 1.00 89.25 86 HIS A CA 1
ATOM 672 C C . HIS A 1 86 ? -2.466 -5.341 3.275 1.00 89.25 86 HIS A C 1
ATOM 674 O O . HIS A 1 86 ? -1.464 -5.321 2.570 1.00 89.25 86 HIS A O 1
ATOM 680 N N . SER A 1 87 ? -3.675 -5.662 2.799 1.00 89.75 87 SER A N 1
ATOM 681 C CA . SER A 1 87 ? -3.904 -6.018 1.393 1.00 89.75 87 SER A CA 1
ATOM 682 C C . SER A 1 87 ? -3.467 -4.895 0.453 1.00 89.75 87 SER A C 1
ATOM 684 O O . SER A 1 87 ? -2.754 -5.144 -0.509 1.00 89.75 87 SER A O 1
ATOM 686 N N . CYS A 1 88 ? -3.830 -3.646 0.759 1.00 87.62 88 CYS A N 1
ATOM 687 C CA . CYS A 1 88 ? -3.456 -2.499 -0.067 1.00 87.62 88 CYS A CA 1
ATOM 688 C C . CYS A 1 88 ? -1.936 -2.296 -0.143 1.00 87.62 88 CYS A C 1
ATOM 690 O O . CYS A 1 88 ? -1.413 -2.000 -1.214 1.00 87.62 88 CYS A O 1
ATOM 692 N N . VAL A 1 89 ? -1.227 -2.413 0.982 1.00 87.00 89 VAL A N 1
ATOM 693 C CA . VAL A 1 89 ? 0.236 -2.261 1.017 1.00 87.00 89 VAL A CA 1
ATOM 694 C C . VAL A 1 89 ? 0.909 -3.424 0.294 1.00 87.00 89 VAL A C 1
ATOM 696 O O . VAL A 1 89 ? 1.867 -3.209 -0.439 1.00 87.00 89 VAL A O 1
ATOM 699 N N . GLN A 1 90 ? 0.384 -4.641 0.437 1.00 90.25 90 GLN A N 1
ATOM 700 C CA . GLN A 1 90 ? 0.875 -5.805 -0.293 1.00 90.25 90 GLN A CA 1
ATOM 701 C C . GLN A 1 90 ? 0.735 -5.616 -1.811 1.00 90.25 90 GLN A C 1
ATOM 703 O O . GLN A 1 90 ? 1.716 -5.789 -2.529 1.00 90.25 90 GLN A O 1
ATOM 708 N N . ASP A 1 91 ? -0.428 -5.161 -2.288 1.00 88.88 91 ASP A N 1
ATOM 709 C CA . ASP A 1 91 ? -0.651 -4.860 -3.708 1.00 88.88 91 ASP A CA 1
ATOM 710 C C . ASP A 1 91 ? 0.317 -3.780 -4.226 1.00 88.88 91 ASP A C 1
ATOM 712 O O . ASP A 1 91 ? 0.820 -3.864 -5.347 1.00 88.88 91 ASP A O 1
ATOM 716 N N . GLN A 1 92 ? 0.609 -2.762 -3.407 1.00 87.44 92 GLN A N 1
ATOM 717 C CA . GLN A 1 92 ? 1.576 -1.711 -3.740 1.00 87.44 92 GLN A CA 1
ATOM 718 C C . GLN A 1 92 ? 3.007 -2.245 -3.842 1.00 87.44 92 GLN A C 1
ATOM 720 O O . GLN A 1 92 ? 3.734 -1.842 -4.748 1.00 87.44 92 GLN A O 1
ATOM 725 N N . VAL A 1 93 ? 3.414 -3.139 -2.937 1.00 88.75 93 VAL A N 1
ATOM 726 C CA . VAL A 1 93 ? 4.739 -3.772 -2.974 1.00 88.75 93 VAL A CA 1
ATOM 727 C C . VAL A 1 93 ? 4.874 -4.638 -4.221 1.00 88.75 93 VAL A C 1
ATOM 729 O O . VAL A 1 93 ? 5.831 -4.464 -4.967 1.00 88.75 93 VAL A O 1
ATOM 732 N N . THR A 1 94 ? 3.882 -5.479 -4.518 1.00 90.31 94 THR A N 1
ATOM 733 C CA . THR A 1 94 ? 3.880 -6.299 -5.739 1.00 90.31 94 THR A CA 1
ATOM 734 C C . THR A 1 94 ? 3.928 -5.437 -7.002 1.00 90.31 94 THR A C 1
ATOM 736 O O . THR A 1 94 ? 4.644 -5.755 -7.947 1.00 90.31 94 THR A O 1
ATOM 739 N N . LEU A 1 95 ? 3.220 -4.304 -7.029 1.00 88.19 95 LEU A N 1
ATOM 740 C CA . LEU A 1 95 ? 3.308 -3.354 -8.139 1.00 88.19 95 LEU A CA 1
ATOM 741 C C . LEU A 1 95 ? 4.719 -2.775 -8.297 1.00 88.19 95 LEU A C 1
ATOM 743 O O . LEU A 1 95 ? 5.205 -2.674 -9.422 1.00 88.19 95 LEU A O 1
ATOM 747 N N . LEU A 1 96 ? 5.375 -2.400 -7.197 1.00 86.75 96 LEU A N 1
ATOM 748 C CA . LEU A 1 96 ? 6.749 -1.893 -7.227 1.00 86.75 96 LEU A CA 1
ATOM 749 C C . LEU A 1 96 ? 7.740 -2.957 -7.714 1.00 86.75 96 LEU A C 1
ATOM 751 O O . LEU A 1 96 ? 8.626 -2.632 -8.499 1.00 86.75 96 LEU A O 1
ATOM 755 N N . GLU A 1 97 ? 7.569 -4.214 -7.305 1.00 90.62 97 GLU A N 1
ATOM 756 C CA . GLU A 1 97 ? 8.376 -5.340 -7.789 1.00 90.62 97 GLU A CA 1
ATOM 757 C C . GLU A 1 97 ? 8.226 -5.521 -9.306 1.00 90.62 97 GLU A C 1
ATOM 759 O O . GLU A 1 97 ? 9.228 -5.540 -10.020 1.00 90.62 97 GLU A O 1
ATOM 764 N N . MET A 1 98 ? 6.991 -5.534 -9.822 1.00 91.44 98 MET A N 1
ATOM 765 C CA . MET A 1 98 ? 6.734 -5.619 -11.267 1.00 91.44 98 MET A CA 1
ATOM 766 C C . MET A 1 98 ? 7.329 -4.437 -12.047 1.00 91.44 98 MET A C 1
ATOM 768 O O . MET A 1 98 ? 7.847 -4.619 -13.148 1.00 91.44 98 MET A O 1
ATOM 772 N N . LEU A 1 99 ? 7.263 -3.217 -11.501 1.00 89.12 99 LEU A N 1
ATOM 773 C CA . LEU A 1 99 ? 7.900 -2.050 -12.119 1.00 89.12 99 LEU A CA 1
ATOM 774 C C . LEU A 1 99 ? 9.427 -2.184 -12.145 1.00 89.12 99 LEU A C 1
ATOM 776 O O . LEU A 1 99 ? 10.039 -1.805 -13.139 1.00 89.12 99 LEU A O 1
ATOM 780 N N . GLY A 1 100 ? 10.030 -2.752 -11.099 1.00 89.56 100 GLY A N 1
ATOM 781 C CA . GLY A 1 100 ? 11.465 -3.038 -11.059 1.00 89.56 100 GLY A CA 1
ATOM 782 C C . GLY A 1 100 ? 11.887 -4.091 -12.086 1.00 89.56 100 GLY A C 1
ATOM 783 O O . GLY A 1 100 ? 12.903 -3.926 -12.761 1.00 89.56 100 GLY A O 1
ATOM 784 N N . GLU A 1 101 ? 11.088 -5.145 -12.271 1.00 92.19 101 GLU A N 1
ATOM 785 C CA . GLU A 1 101 ? 11.310 -6.134 -13.335 1.00 92.19 101 GLU A CA 1
ATOM 786 C C . GLU A 1 101 ? 11.209 -5.502 -14.730 1.00 92.19 101 GLU A C 1
ATOM 788 O O . GLU A 1 101 ? 12.048 -5.763 -15.596 1.00 92.19 101 GLU A O 1
ATOM 793 N N . LEU A 1 102 ? 10.220 -4.625 -14.936 1.00 91.44 102 LEU A N 1
ATOM 794 C CA . LEU A 1 102 ? 10.047 -3.886 -16.184 1.00 91.44 102 LEU A CA 1
ATOM 795 C C . LEU A 1 102 ? 11.219 -2.933 -16.453 1.00 91.44 102 LEU A C 1
ATOM 797 O O . LEU A 1 102 ? 11.711 -2.879 -17.578 1.00 91.44 102 LEU A O 1
ATOM 801 N N . GLU A 1 103 ? 11.694 -2.203 -15.444 1.00 89.69 103 GLU A N 1
ATOM 802 C CA . GLU A 1 103 ? 12.872 -1.337 -15.561 1.00 89.69 103 GLU A CA 1
ATOM 803 C C . GLU A 1 103 ? 14.122 -2.154 -15.919 1.00 89.69 103 GLU A C 1
ATOM 805 O O . GLU A 1 103 ? 14.857 -1.796 -16.841 1.00 89.69 103 GLU A O 1
ATOM 810 N N . GLY A 1 104 ? 14.311 -3.312 -15.278 1.00 89.00 104 GLY A N 1
ATOM 811 C CA . GLY A 1 104 ? 15.377 -4.252 -15.617 1.00 89.00 104 GLY A CA 1
ATOM 812 C C . GLY A 1 104 ? 15.285 -4.764 -17.058 1.00 89.00 104 GLY A C 1
ATOM 813 O O . GLY A 1 104 ? 16.300 -4.839 -17.755 1.00 89.00 104 GLY A O 1
ATOM 814 N N . PHE A 1 105 ? 14.078 -5.070 -17.538 1.00 89.00 105 PHE A N 1
ATOM 815 C CA . PHE A 1 105 ? 13.840 -5.454 -18.930 1.00 89.00 105 PHE A CA 1
ATOM 816 C C . PHE A 1 105 ? 14.170 -4.316 -19.906 1.00 89.00 105 PHE A C 1
ATOM 818 O O . PHE A 1 105 ? 14.851 -4.546 -20.906 1.00 89.00 105 PHE A O 1
ATOM 825 N N . LEU A 1 106 ? 13.740 -3.087 -19.611 1.00 86.81 106 LEU A N 1
ATOM 826 C CA . LEU A 1 106 ? 14.002 -1.914 -20.448 1.00 86.81 106 LEU A CA 1
ATOM 827 C C . LEU A 1 106 ? 15.495 -1.589 -20.532 1.00 86.81 106 LEU A C 1
ATOM 829 O O . LEU A 1 106 ? 16.000 -1.314 -21.621 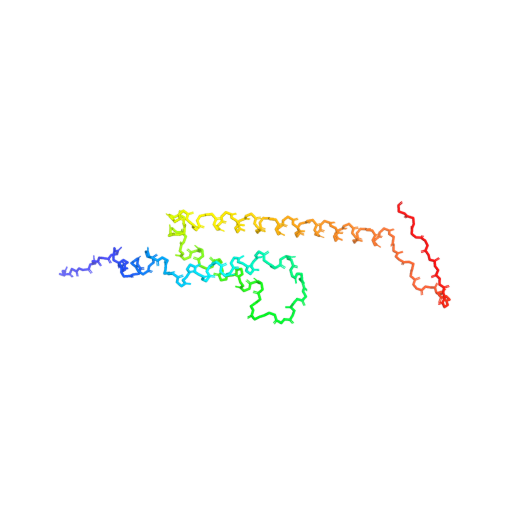1.00 86.81 106 LEU A O 1
ATOM 833 N N . GLU A 1 107 ? 16.227 -1.677 -19.422 1.00 88.25 107 GLU A N 1
ATOM 834 C CA . GLU A 1 107 ? 17.678 -1.485 -19.429 1.00 88.25 107 GLU A CA 1
ATOM 835 C C . GLU A 1 107 ? 18.389 -2.604 -20.207 1.00 88.25 107 GLU A C 1
ATOM 837 O O . GLU A 1 107 ? 19.298 -2.329 -20.991 1.00 88.25 107 GLU A O 1
ATOM 842 N N . GLN A 1 108 ? 17.950 -3.863 -20.094 1.00 86.31 108 GLN A N 1
ATOM 843 C CA . GLN A 1 108 ? 18.469 -4.945 -20.943 1.00 86.31 108 GLN A CA 1
ATOM 844 C C . GLN A 1 108 ? 18.184 -4.708 -22.428 1.00 86.31 108 GLN A C 1
ATOM 846 O O . GLN A 1 108 ? 19.058 -4.955 -23.260 1.00 86.31 108 GLN A O 1
ATOM 851 N N . TYR A 1 109 ? 16.985 -4.234 -22.766 1.00 83.12 109 TYR A N 1
ATOM 852 C CA . TYR A 1 109 ? 16.597 -3.925 -24.137 1.00 83.12 109 TYR A CA 1
ATOM 853 C C . TYR A 1 109 ? 17.468 -2.808 -24.720 1.00 83.12 109 TYR A C 1
ATOM 855 O O . TYR A 1 109 ? 18.071 -2.984 -25.775 1.00 83.12 109 TYR A O 1
ATOM 863 N N . LYS A 1 110 ? 17.630 -1.706 -23.984 1.00 81.81 110 LYS A N 1
ATOM 864 C CA . LYS A 1 110 ? 18.499 -0.575 -24.339 1.00 81.81 110 LYS A CA 1
ATOM 865 C C . LYS A 1 110 ? 19.971 -0.970 -24.492 1.00 81.81 110 LYS A C 1
ATOM 867 O O . LYS A 1 110 ? 20.661 -0.430 -25.350 1.00 81.81 110 LYS A O 1
ATOM 872 N N . ASN A 1 111 ? 20.457 -1.913 -23.684 1.00 80.00 111 ASN A N 1
ATOM 873 C CA . ASN A 1 111 ? 21.834 -2.407 -23.773 1.00 80.00 111 ASN A CA 1
ATOM 874 C C . ASN A 1 111 ? 22.046 -3.384 -24.944 1.00 80.00 111 ASN A C 1
ATOM 876 O O . ASN A 1 111 ? 23.136 -3.426 -25.510 1.00 80.00 111 ASN A O 1
ATOM 880 N N . LYS A 1 112 ? 21.027 -4.176 -25.312 1.00 78.56 112 LYS A N 1
ATOM 881 C CA . LYS A 1 112 ? 21.074 -5.110 -26.456 1.00 78.56 112 LYS A CA 1
ATOM 882 C C . LYS A 1 112 ? 20.848 -4.412 -27.797 1.00 78.56 112 LYS A C 1
ATOM 884 O O . LYS A 1 112 ? 21.463 -4.793 -28.788 1.00 78.56 112 LYS A O 1
ATOM 889 N N . HIS A 1 113 ? 19.999 -3.391 -27.809 1.00 66.81 113 HIS A N 1
ATOM 890 C CA . HIS A 1 113 ? 19.745 -2.514 -28.942 1.00 66.81 113 HIS A CA 1
ATOM 891 C C . HIS A 1 113 ? 20.182 -1.100 -28.561 1.00 66.81 113 HIS A C 1
ATOM 893 O O . HIS A 1 113 ? 19.333 -0.273 -28.214 1.00 66.81 113 HIS A O 1
ATOM 899 N N . PRO A 1 114 ? 21.500 -0.807 -28.577 1.00 64.38 114 PRO A N 1
ATOM 900 C CA . PRO A 1 114 ? 21.946 0.564 -28.427 1.00 64.38 114 PRO A CA 1
ATOM 901 C C . PRO A 1 114 ? 21.269 1.371 -29.531 1.00 64.38 114 PRO A C 1
ATOM 903 O O . PRO A 1 114 ? 21.451 1.083 -30.716 1.00 64.38 114 PRO A O 1
ATOM 906 N N . LEU A 1 115 ? 20.442 2.340 -29.126 1.00 65.50 115 LEU A N 1
ATOM 907 C CA . LEU A 1 115 ? 19.854 3.312 -30.044 1.00 65.50 115 LEU A CA 1
ATOM 908 C C . LEU A 1 115 ? 20.983 3.819 -30.948 1.00 65.50 115 LEU A C 1
ATOM 910 O O . LEU A 1 115 ? 22.052 4.138 -30.406 1.00 65.50 115 LEU A O 1
ATOM 914 N N . PRO A 1 116 ? 20.795 3.849 -32.281 1.00 61.75 116 PRO A N 1
ATOM 915 C CA . PRO A 1 116 ? 21.850 4.260 -33.188 1.00 61.75 116 PRO A CA 1
ATOM 916 C C . PRO A 1 116 ? 22.406 5.592 -32.695 1.00 61.75 116 PRO A C 1
ATOM 918 O O . PRO A 1 116 ? 21.671 6.565 -32.488 1.00 61.75 116 PRO A O 1
ATOM 921 N N . ALA A 1 117 ? 23.711 5.596 -32.398 1.00 61.12 117 ALA A N 1
ATOM 922 C CA . ALA A 1 117 ? 24.404 6.811 -32.019 1.00 61.12 117 ALA A CA 1
ATOM 923 C C . ALA A 1 117 ? 24.105 7.841 -33.102 1.00 61.12 117 ALA A C 1
ATOM 925 O O . ALA A 1 117 ? 24.075 7.495 -34.279 1.00 61.12 117 ALA A O 1
ATOM 926 N N . LYS A 1 118 ? 23.814 9.068 -32.665 1.00 59.44 118 LYS A N 1
ATOM 927 C CA . LYS A 1 118 ? 23.341 10.208 -33.454 1.00 59.44 118 LYS A CA 1
ATOM 928 C C . LYS A 1 118 ? 24.336 10.572 -34.566 1.00 59.44 118 LYS A C 1
ATOM 930 O O . LYS A 1 118 ? 24.993 11.605 -34.509 1.00 59.44 118 LYS A O 1
ATOM 935 N N . GLU A 1 119 ? 24.462 9.720 -35.566 1.00 53.91 119 GLU A N 1
ATOM 936 C CA . GLU A 1 119 ? 25.347 9.863 -36.701 1.00 53.91 119 GLU A CA 1
ATOM 937 C C . GLU A 1 119 ? 24.447 10.120 -37.907 1.00 53.91 119 GLU A C 1
ATOM 939 O O . GLU A 1 119 ? 23.904 9.223 -38.538 1.00 53.91 119 GLU A O 1
ATOM 944 N N . ASN A 1 120 ? 24.257 11.417 -38.163 1.00 55.44 120 ASN A N 1
ATOM 945 C CA . ASN A 1 120 ? 23.679 11.982 -39.383 1.00 55.44 120 ASN A CA 1
ATOM 946 C C . ASN A 1 120 ? 22.190 11.688 -39.631 1.00 55.44 120 ASN A C 1
ATOM 948 O O . ASN A 1 120 ? 21.790 11.207 -40.688 1.00 55.44 120 ASN A O 1
ATOM 952 N N . VAL A 1 121 ? 21.342 12.098 -38.685 1.00 53.81 121 VAL A N 1
ATOM 953 C CA . VAL A 1 121 ? 19.897 12.222 -38.915 1.00 53.81 121 VAL A CA 1
ATOM 954 C C . VAL A 1 121 ? 19.653 13.472 -39.770 1.00 53.81 121 VAL A C 1
ATOM 956 O O . VAL A 1 121 ? 19.741 14.600 -39.281 1.00 53.81 121 VAL A O 1
ATOM 959 N N . GLY A 1 122 ? 19.378 13.288 -41.065 1.00 63.38 122 GLY A N 1
ATOM 960 C CA . GLY A 1 122 ? 18.700 14.313 -41.867 1.00 63.38 122 GLY A CA 1
ATOM 961 C C . GLY A 1 122 ? 17.369 14.703 -41.209 1.00 63.38 122 GLY A C 1
ATOM 962 O O . GLY A 1 122 ? 16.863 13.958 -40.380 1.00 63.38 122 GLY A O 1
ATOM 963 N N . LEU A 1 123 ? 16.794 15.861 -41.560 1.00 57.72 123 LEU A N 1
ATOM 964 C CA . LEU A 1 123 ? 15.650 16.489 -40.858 1.00 57.72 123 LEU A CA 1
ATOM 965 C C . LEU A 1 123 ? 14.438 15.573 -40.582 1.00 57.72 123 LEU A C 1
ATOM 967 O O . LEU A 1 123 ? 13.619 15.913 -39.731 1.00 57.72 123 LEU A O 1
ATOM 971 N N . TYR A 1 124 ? 14.337 14.429 -41.260 1.00 53.66 124 TYR A N 1
ATOM 972 C CA . TYR A 1 124 ? 13.358 13.386 -40.996 1.00 53.66 124 TYR A CA 1
ATOM 973 C C . TYR A 1 124 ? 13.997 12.005 -41.204 1.00 53.66 124 TYR A C 1
ATOM 975 O O . TYR A 1 124 ? 14.400 11.678 -42.321 1.00 53.66 124 TYR A O 1
ATOM 983 N N . SER A 1 125 ? 14.053 11.181 -40.156 1.00 61.50 125 SER 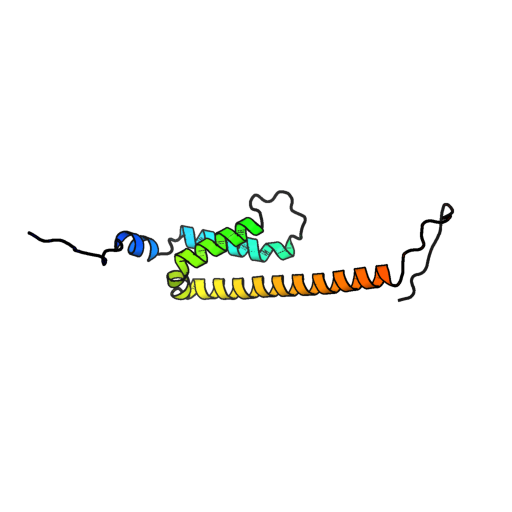A N 1
ATOM 984 C CA . SER A 1 125 ? 14.226 9.730 -40.273 1.00 61.50 125 SER A CA 1
ATOM 985 C C . SER A 1 125 ? 13.066 9.029 -39.568 1.00 61.50 125 SER A C 1
ATOM 987 O O . SER A 1 125 ? 12.591 9.474 -38.523 1.00 61.50 125 SER A O 1
ATOM 989 N N . VAL A 1 126 ? 12.569 7.956 -40.182 1.00 65.00 126 VAL A N 1
ATOM 990 C CA . VAL A 1 126 ? 11.580 7.052 -39.590 1.00 65.00 126 VAL A CA 1
ATOM 991 C C . VAL A 1 126 ? 12.250 5.691 -39.515 1.00 65.00 126 VAL A C 1
ATOM 993 O O . VAL A 1 126 ? 12.506 5.073 -40.546 1.00 65.00 126 VAL A O 1
ATOM 996 N N . GLU A 1 127 ? 12.570 5.257 -38.302 1.00 61.78 127 GLU A N 1
ATOM 997 C CA . GLU A 1 127 ? 13.138 3.937 -38.030 1.00 61.78 127 GLU A CA 1
ATOM 998 C C . GLU A 1 127 ? 12.037 3.028 -37.481 1.00 61.78 127 GLU A C 1
ATOM 1000 O O . GLU A 1 127 ? 11.285 3.406 -36.580 1.00 61.78 127 GLU A O 1
ATOM 1005 N N . MET A 1 128 ? 11.909 1.842 -38.074 1.00 64.50 128 MET A N 1
ATOM 1006 C CA . MET A 1 128 ? 10.930 0.837 -37.681 1.00 64.50 128 MET A CA 1
ATOM 1007 C C . MET A 1 128 ? 11.578 -0.109 -36.666 1.00 64.50 128 MET A C 1
ATOM 1009 O O . MET A 1 128 ? 12.589 -0.741 -36.963 1.00 64.50 128 MET A O 1
ATOM 1013 N N . LEU A 1 129 ? 10.995 -0.190 -35.471 1.00 60.84 129 LEU A N 1
ATOM 1014 C CA . LEU A 1 129 ? 11.335 -1.199 -34.470 1.00 60.84 129 LEU A CA 1
ATOM 1015 C C . LEU A 1 129 ? 10.496 -2.449 -34.752 1.00 60.84 129 LEU A C 1
ATOM 1017 O O . LEU A 1 129 ? 9.271 -2.400 -34.633 1.00 60.84 129 LEU A O 1
ATOM 1021 N N . GLU A 1 130 ? 11.143 -3.546 -35.140 1.00 58.84 130 GLU A N 1
ATOM 1022 C CA . GLU A 1 130 ? 10.509 -4.868 -35.149 1.00 58.84 130 GLU A CA 1
ATOM 1023 C C . GLU A 1 130 ? 10.531 -5.444 -33.725 1.00 58.84 130 GLU A C 1
ATOM 1025 O O . GLU A 1 130 ? 11.561 -5.408 -33.045 1.00 58.84 130 GLU A O 1
ATOM 1030 N N . LEU A 1 131 ? 9.361 -5.904 -33.274 1.00 48.94 131 LEU A N 1
ATOM 1031 C CA . LEU A 1 131 ? 9.083 -6.454 -31.942 1.00 48.94 131 LEU A CA 1
ATOM 1032 C C . LEU A 1 131 ? 8.983 -7.979 -31.997 1.00 48.94 131 LEU A C 1
ATOM 1034 O O . LEU A 1 131 ? 8.293 -8.479 -32.915 1.00 48.94 131 LEU A O 1
#

Organism: Actinia tenebrosa (NCBI:txid6105)

Foldseek 3Di:
DDDDPDDPPCPPVVLVVVLQDPPPVNVVLLVVLLVVLLCDVVVDDDPPDDPDDNVRSVVVNVVSCVSNVVVQCVDPVNVVSVVVSVVSVVVVVVVVVVVVVVVVVVVVVCVVDVPPDPDDDDPDDDDDDDD